Protein AF-L8JCD0-F1 (afdb_monomer)

Nearest PDB structures (foldseek):
  5yej-assembly2_B  TM=5.732E-01  e=8.785E-02  Mycolicibacterium smegmatis MC2 155
  3egq-assembly1_B  TM=5.240E-01  e=5.281E-02  Archaeoglobus fulgidus
  3vib-assembly2_D  TM=4.730E-01  e=3.611E-01  Neisseria gonorrhoeae
  4v2g-assembly1_B  TM=4.588E-01  e=3.611E-01  Escherichia coli
  6sy4-assembly1_B  TM=4.254E-01  e=5.676E-01  Escherichia coli

Structure (mmCIF, N/CA/C/O backbone):
data_AF-L8JCD0-F1
#
_entry.id   AF-L8JCD0-F1
#
loop_
_atom_site.group_PDB
_atom_site.id
_atom_site.type_symbol
_atom_site.label_atom_id
_atom_site.label_alt_id
_atom_site.label_comp_id
_atom_site.label_asym_id
_atom_site.label_entity_id
_atom_site.label_seq_id
_atom_site.pdbx_PDB_ins_code
_atom_site.Cartn_x
_atom_site.Cartn_y
_atom_site.Cartn_z
_atom_site.occupancy
_atom_site.B_iso_or_equiv
_atom_site.auth_seq_id
_atom_site.auth_comp_id
_atom_site.auth_asym_id
_atom_site.auth_atom_id
_atom_site.pdbx_PDB_model_num
ATOM 1 N N . MET A 1 1 ? 9.955 -11.270 -8.096 1.00 39.12 1 MET A N 1
ATOM 2 C CA . MET A 1 1 ? 10.938 -10.509 -8.900 1.00 39.12 1 MET A CA 1
ATOM 3 C C . MET A 1 1 ? 12.102 -10.250 -7.963 1.00 39.12 1 MET A C 1
ATOM 5 O O . MET A 1 1 ? 11.859 -9.615 -6.956 1.00 39.12 1 MET A O 1
ATOM 9 N N . ASN A 1 2 ? 13.304 -10.770 -8.230 1.00 43.81 2 ASN A N 1
ATOM 10 C CA . ASN A 1 2 ? 14.395 -10.783 -7.234 1.00 43.81 2 ASN A CA 1
ATOM 11 C C . ASN A 1 2 ? 15.435 -9.660 -7.416 1.00 43.81 2 ASN A C 1
ATOM 13 O O . ASN A 1 2 ? 16.445 -9.641 -6.728 1.00 43.81 2 ASN A O 1
ATOM 17 N N . GLU A 1 3 ? 15.198 -8.720 -8.331 1.00 48.78 3 GLU A N 1
ATOM 18 C CA . GLU A 1 3 ? 16.028 -7.523 -8.494 1.00 48.78 3 GLU A CA 1
ATOM 19 C C . GLU A 1 3 ? 15.162 -6.309 -8.150 1.00 48.78 3 GLU A C 1
ATOM 21 O O . GLU A 1 3 ? 14.097 -6.122 -8.745 1.00 48.78 3 GLU A O 1
ATOM 26 N N . GLY A 1 4 ? 15.588 -5.520 -7.160 1.00 49.59 4 GLY A N 1
ATOM 27 C CA . GLY A 1 4 ? 14.885 -4.310 -6.739 1.00 49.59 4 GLY A CA 1
ATOM 28 C C . GLY A 1 4 ? 14.746 -3.293 -7.877 1.00 49.59 4 GLY A C 1
ATOM 29 O O . GLY A 1 4 ? 15.577 -3.223 -8.783 1.00 49.59 4 GLY A O 1
ATOM 30 N N . PHE A 1 5 ? 13.698 -2.472 -7.822 1.00 56.97 5 PHE A N 1
ATOM 31 C CA . PHE A 1 5 ? 13.343 -1.497 -8.867 1.00 56.97 5 PHE A CA 1
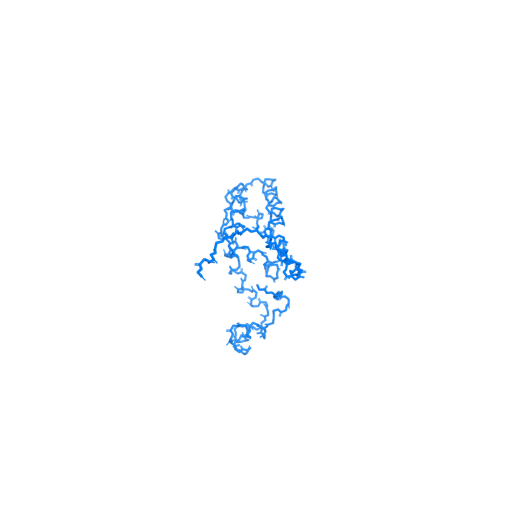ATOM 32 C C . PHE A 1 5 ? 14.422 -0.423 -9.127 1.00 56.97 5 PHE A C 1
ATOM 34 O O . PHE A 1 5 ? 14.414 0.261 -10.156 1.00 56.97 5 PHE A O 1
ATOM 41 N N . GLU A 1 6 ? 15.374 -0.262 -8.207 1.00 55.66 6 GLU A N 1
ATOM 42 C CA . GLU A 1 6 ? 16.537 0.612 -8.383 1.00 55.66 6 GLU A CA 1
ATOM 43 C C . GLU A 1 6 ? 17.473 0.112 -9.492 1.00 55.66 6 GLU A C 1
ATOM 45 O O . GLU A 1 6 ? 17.992 0.917 -10.263 1.00 55.66 6 GLU A O 1
ATOM 50 N N . ASN A 1 7 ? 17.564 -1.208 -9.677 1.00 57.03 7 ASN A N 1
ATOM 51 C CA . ASN A 1 7 ? 18.346 -1.852 -10.738 1.00 57.03 7 ASN A CA 1
ATOM 52 C C . ASN A 1 7 ? 17.558 -2.011 -12.051 1.00 57.03 7 ASN A C 1
ATOM 54 O O . ASN A 1 7 ? 18.066 -2.545 -13.045 1.00 57.03 7 ASN A O 1
ATOM 58 N N . LEU A 1 8 ? 16.306 -1.542 -12.076 1.00 64.31 8 LEU A N 1
ATOM 59 C CA . LEU A 1 8 ? 15.446 -1.601 -13.248 1.00 64.31 8 LEU A CA 1
ATOM 60 C C . LEU A 1 8 ? 15.896 -0.545 -14.270 1.00 64.31 8 LEU A C 1
ATOM 62 O O . LEU A 1 8 ? 15.513 0.626 -14.206 1.00 64.31 8 LEU A O 1
ATOM 66 N N . THR A 1 9 ? 16.726 -0.967 -15.224 1.00 68.25 9 THR A N 1
ATOM 67 C CA . THR A 1 9 ? 17.070 -0.177 -16.414 1.00 68.25 9 THR A CA 1
ATOM 68 C C . THR A 1 9 ? 16.246 -0.642 -17.611 1.00 68.25 9 THR A C 1
ATOM 70 O O . THR A 1 9 ? 15.830 -1.800 -17.675 1.00 68.25 9 THR A O 1
ATOM 73 N N . PHE A 1 10 ? 16.072 0.213 -18.624 1.00 67.81 10 PHE A N 1
ATOM 74 C CA . PHE A 1 10 ? 15.458 -0.207 -19.890 1.00 67.81 10 PHE A CA 1
ATOM 75 C C . PHE A 1 10 ? 16.198 -1.380 -20.546 1.00 67.81 10 PHE A C 1
ATOM 77 O O . PHE A 1 10 ? 15.570 -2.199 -21.204 1.00 67.81 10 PHE A O 1
ATOM 84 N N . GLY A 1 11 ? 17.511 -1.517 -20.327 1.00 65.00 11 GLY A N 1
ATOM 85 C CA . GLY A 1 11 ? 18.269 -2.689 -20.773 1.00 65.00 11 GLY A CA 1
ATOM 86 C C . GLY A 1 11 ? 17.854 -3.972 -20.046 1.00 65.00 11 GLY A C 1
ATOM 87 O O . GLY A 1 11 ? 17.651 -5.002 -20.687 1.00 65.00 11 GLY A O 1
ATOM 88 N N . THR A 1 12 ? 17.670 -3.900 -18.726 1.00 67.06 12 THR A N 1
ATOM 89 C CA . THR A 1 12 ? 17.213 -5.030 -17.904 1.00 67.06 12 THR A CA 1
ATOM 90 C C . THR A 1 12 ? 15.782 -5.438 -18.267 1.00 67.06 12 THR A C 1
ATOM 92 O O . THR A 1 12 ? 15.504 -6.627 -18.410 1.00 67.06 12 THR A O 1
ATOM 95 N N . ILE A 1 13 ? 14.885 -4.467 -18.493 1.00 70.88 13 ILE A N 1
ATOM 96 C CA . ILE A 1 13 ? 13.499 -4.725 -18.921 1.00 70.88 13 ILE A CA 1
ATOM 97 C C . ILE A 1 13 ? 13.484 -5.369 -20.310 1.00 70.88 13 ILE A C 1
ATOM 99 O O . ILE A 1 13 ? 12.878 -6.423 -20.473 1.00 70.88 13 ILE A O 1
ATOM 103 N N . ALA A 1 14 ? 14.204 -4.792 -21.278 1.00 71.06 14 ALA A N 1
ATOM 104 C CA . ALA A 1 14 ? 14.327 -5.296 -22.648 1.00 71.06 14 ALA A CA 1
ATOM 105 C C . ALA A 1 14 ? 14.763 -6.765 -22.675 1.00 71.06 14 ALA A C 1
ATOM 107 O O . ALA A 1 14 ? 14.088 -7.615 -23.255 1.00 71.06 14 ALA A O 1
ATOM 108 N N . LYS A 1 15 ? 15.840 -7.078 -21.943 1.00 71.62 15 LYS A N 1
ATOM 109 C CA . LYS A 1 15 ? 16.361 -8.441 -21.802 1.00 71.62 15 LYS A CA 1
ATOM 110 C C . LYS A 1 15 ? 15.331 -9.403 -21.203 1.00 71.62 15 LYS A C 1
ATOM 112 O O . LYS A 1 15 ? 15.309 -10.571 -21.576 1.00 71.62 15 LYS A O 1
ATOM 117 N N . LYS A 1 16 ? 14.491 -8.928 -20.282 1.00 72.50 16 LYS A N 1
ATOM 118 C CA . LYS A 1 16 ? 13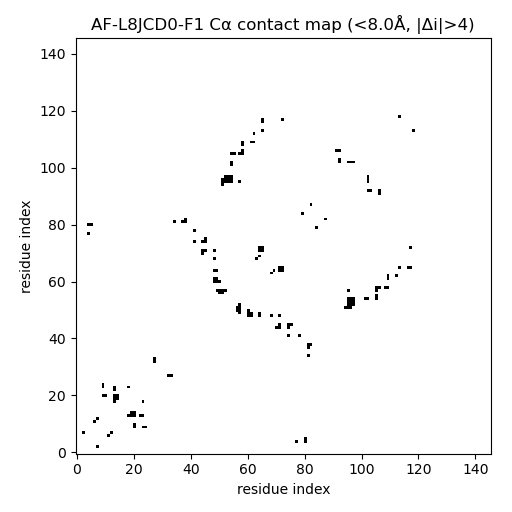.521 -9.755 -19.556 1.00 72.50 16 LYS A CA 1
ATOM 119 C C . LYS A 1 16 ? 12.232 -10.017 -20.331 1.00 72.50 16 LYS A C 1
ATOM 121 O O . LYS A 1 16 ? 11.672 -11.096 -20.191 1.00 72.50 16 LYS A O 1
ATOM 126 N N . VAL A 1 17 ? 11.775 -9.062 -21.140 1.00 74.81 17 VAL A N 1
ATOM 127 C CA . VAL A 1 17 ? 10.549 -9.195 -21.952 1.00 74.81 17 VAL A CA 1
ATOM 128 C C . VAL A 1 17 ? 10.831 -9.593 -23.407 1.00 74.81 17 VAL A C 1
ATOM 130 O O . VAL A 1 17 ? 9.909 -9.691 -24.208 1.00 74.81 17 VAL A O 1
ATOM 133 N N . GLY A 1 18 ? 12.099 -9.836 -23.755 1.00 70.38 18 GLY A N 1
ATOM 134 C CA . GLY A 1 18 ? 12.502 -10.329 -25.075 1.00 70.38 18 GLY A CA 1
ATOM 135 C C . GLY A 1 18 ? 12.422 -9.288 -26.193 1.00 70.38 18 GLY A C 1
ATOM 136 O O . GLY A 1 18 ? 12.376 -9.656 -27.363 1.00 70.38 18 GLY A O 1
ATOM 137 N N . ILE A 1 19 ? 12.415 -7.996 -25.855 1.00 76.00 19 ILE A N 1
ATOM 138 C CA . ILE A 1 19 ? 12.399 -6.897 -26.831 1.00 76.00 19 ILE A CA 1
ATOM 139 C C . ILE A 1 19 ? 13.734 -6.162 -26.840 1.00 76.00 19 ILE A C 1
ATOM 141 O O . ILE A 1 19 ? 14.519 -6.232 -25.898 1.00 76.00 19 ILE A O 1
ATOM 145 N N . THR A 1 20 ? 14.015 -5.432 -27.914 1.00 75.94 20 THR A N 1
ATOM 146 C CA . THR A 1 20 ? 15.237 -4.633 -28.004 1.00 75.94 20 THR A CA 1
ATOM 147 C C . THR A 1 20 ? 15.139 -3.381 -27.130 1.00 75.94 20 THR A C 1
ATOM 149 O O . THR A 1 20 ? 14.069 -2.805 -26.927 1.00 75.94 20 THR A O 1
ATOM 152 N N . ARG A 1 21 ? 16.288 -2.892 -26.650 1.00 68.25 21 ARG A N 1
ATOM 153 C CA . ARG A 1 21 ? 16.368 -1.614 -25.922 1.00 68.25 21 ARG A CA 1
ATOM 154 C C . ARG A 1 21 ? 15.846 -0.440 -26.760 1.00 68.25 21 ARG A C 1
ATOM 156 O O . ARG A 1 21 ? 15.238 0.470 -26.208 1.00 68.25 21 ARG A O 1
ATOM 163 N N . SER A 1 22 ? 16.063 -0.466 -28.078 1.00 71.19 22 SER A N 1
ATOM 164 C CA . SER A 1 22 ? 15.502 0.526 -29.003 1.00 71.19 22 SER A CA 1
ATOM 165 C C . SER A 1 22 ? 13.975 0.453 -29.075 1.00 71.19 22 SER A C 1
ATOM 167 O O . SER A 1 22 ? 13.342 1.500 -29.129 1.00 71.19 22 SER A O 1
ATOM 169 N N . GLY A 1 23 ? 13.388 -0.747 -28.994 1.00 66.81 23 GLY A N 1
ATOM 170 C CA . GLY A 1 23 ? 11.940 -0.941 -28.895 1.00 66.81 23 GLY A CA 1
ATOM 171 C C . GLY A 1 23 ? 11.343 -0.305 -27.637 1.00 66.81 23 GLY A C 1
ATOM 172 O O . GLY A 1 23 ? 10.343 0.390 -27.731 1.00 66.81 23 GLY A O 1
ATOM 173 N N . ILE A 1 24 ? 11.991 -0.436 -26.474 1.00 67.56 24 ILE A N 1
ATOM 174 C CA . ILE A 1 24 ? 11.538 0.246 -25.244 1.00 67.56 24 ILE A CA 1
ATOM 175 C C . ILE A 1 24 ? 11.710 1.760 -25.343 1.00 67.56 24 ILE A C 1
ATOM 177 O O . ILE A 1 24 ? 10.782 2.499 -25.029 1.00 67.56 24 ILE A O 1
ATOM 181 N N . ASN A 1 25 ? 12.869 2.228 -25.817 1.00 69.44 25 ASN A N 1
ATOM 182 C CA . ASN A 1 25 ? 13.148 3.660 -25.962 1.00 69.44 25 ASN A CA 1
ATOM 183 C C . ASN A 1 25 ? 12.209 4.365 -26.958 1.00 69.44 25 ASN A C 1
ATOM 185 O O . ASN A 1 25 ? 12.066 5.585 -26.893 1.00 69.44 25 ASN A O 1
ATOM 189 N N . ALA A 1 26 ? 11.585 3.627 -27.883 1.00 71.06 26 ALA A N 1
ATOM 190 C CA . ALA A 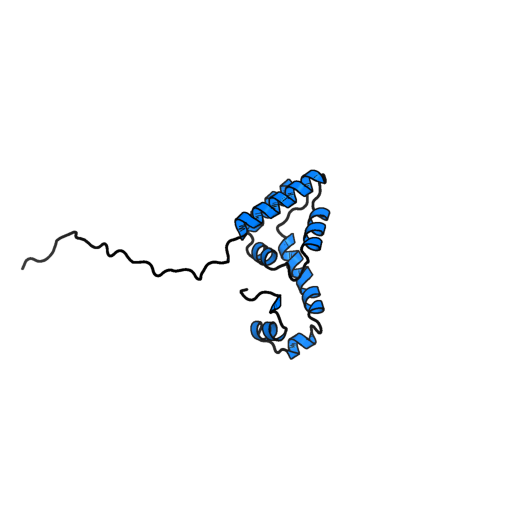1 26 ? 10.563 4.166 -28.776 1.00 71.06 26 ALA A CA 1
ATOM 191 C C . ALA A 1 26 ? 9.262 4.524 -28.032 1.00 71.06 26 ALA A C 1
ATOM 193 O O . ALA A 1 26 ? 8.559 5.438 -28.457 1.00 71.06 26 ALA A O 1
ATOM 194 N N . HIS A 1 27 ? 8.972 3.845 -26.917 1.00 65.50 27 HIS A N 1
ATOM 195 C CA . HIS A 1 27 ? 7.767 4.048 -26.108 1.00 65.50 27 HIS A CA 1
ATOM 196 C C . HIS A 1 27 ? 8.022 4.868 -24.835 1.00 65.50 27 HIS A C 1
ATOM 198 O O . HIS A 1 27 ? 7.163 5.649 -24.440 1.00 65.50 27 HIS A O 1
ATOM 204 N N . PHE A 1 28 ? 9.207 4.752 -24.225 1.00 73.88 28 PHE A N 1
ATOM 205 C CA . PHE A 1 28 ? 9.559 5.427 -22.972 1.00 73.88 28 PHE A CA 1
ATOM 206 C C . PHE A 1 28 ? 10.917 6.110 -23.093 1.00 73.88 28 PHE A C 1
ATOM 208 O O . PHE A 1 28 ? 11.953 5.448 -23.180 1.00 73.88 28 PHE A O 1
ATOM 215 N N . LYS A 1 29 ? 10.929 7.447 -23.093 1.00 72.12 29 LYS A N 1
ATOM 216 C CA . LYS A 1 29 ? 12.171 8.226 -23.208 1.00 72.12 29 LYS A CA 1
ATOM 217 C C . LYS A 1 29 ? 12.846 8.389 -21.851 1.00 72.12 29 LYS A C 1
ATOM 219 O O . LYS A 1 29 ? 14.073 8.414 -21.775 1.00 72.12 29 LYS A O 1
ATOM 224 N N . LEU A 1 30 ? 12.050 8.470 -20.786 1.00 77.50 30 LEU A N 1
ATOM 225 C CA . LEU A 1 30 ? 12.497 8.651 -19.412 1.00 77.50 30 LEU A CA 1
ATOM 226 C C . LEU A 1 30 ? 11.924 7.560 -18.502 1.00 77.50 30 LEU A C 1
ATOM 228 O O . LEU A 1 30 ? 10.822 7.060 -18.714 1.00 77.50 30 LEU A O 1
ATOM 232 N N . LYS A 1 31 ? 12.646 7.229 -17.422 1.00 74.69 31 LYS A N 1
ATOM 233 C CA . LYS A 1 31 ? 12.146 6.320 -16.368 1.00 74.69 31 LYS A CA 1
ATOM 234 C C . LYS A 1 31 ? 10.819 6.820 -15.773 1.00 74.69 31 LYS A C 1
ATOM 236 O O . LYS A 1 31 ? 9.985 6.009 -15.390 1.00 74.69 31 LYS A O 1
ATOM 241 N N . ALA A 1 32 ? 10.622 8.139 -15.742 1.00 78.81 32 ALA A N 1
ATOM 242 C CA . ALA A 1 32 ? 9.383 8.770 -15.303 1.00 78.81 32 ALA A CA 1
ATOM 243 C C . ALA A 1 32 ? 8.178 8.393 -16.184 1.00 78.81 32 ALA A C 1
ATOM 245 O O . ALA A 1 32 ? 7.111 8.134 -15.639 1.00 78.81 32 ALA A O 1
ATOM 246 N N . ASP A 1 33 ? 8.360 8.283 -17.504 1.00 81.00 33 ASP A N 1
ATOM 247 C CA . ASP A 1 33 ? 7.290 7.904 -18.438 1.00 81.00 33 ASP A CA 1
ATOM 248 C C . ASP A 1 33 ? 6.832 6.462 -18.173 1.00 81.00 33 ASP A C 1
ATOM 250 O O . ASP A 1 33 ? 5.643 6.169 -18.115 1.00 81.00 33 ASP A O 1
ATOM 254 N N . LEU A 1 34 ? 7.788 5.563 -17.915 1.00 81.31 34 LEU A N 1
ATOM 255 C CA . LEU A 1 34 ? 7.487 4.183 -17.534 1.00 81.31 34 LEU A CA 1
ATOM 256 C C . LEU A 1 34 ? 6.752 4.114 -16.187 1.00 81.31 34 LEU A C 1
ATOM 258 O O . LEU A 1 34 ? 5.797 3.358 -16.043 1.00 81.31 34 LEU A O 1
ATOM 262 N N . ILE A 1 35 ? 7.188 4.891 -15.190 1.00 84.00 35 ILE A N 1
ATOM 263 C CA . ILE A 1 35 ? 6.518 4.950 -13.881 1.00 84.00 35 ILE A CA 1
ATOM 264 C C . ILE A 1 35 ? 5.088 5.483 -14.031 1.00 84.00 35 ILE A C 1
ATOM 266 O O . ILE A 1 35 ? 4.188 4.962 -13.375 1.00 84.00 35 ILE A O 1
ATOM 270 N N . ALA A 1 36 ? 4.868 6.478 -14.894 1.00 84.69 36 ALA A N 1
ATOM 271 C CA . ALA A 1 36 ? 3.549 7.048 -15.146 1.00 84.69 36 ALA A CA 1
ATOM 272 C C . ALA A 1 36 ? 2.562 6.011 -15.704 1.00 84.69 36 ALA A C 1
ATOM 274 O O . ALA A 1 36 ? 1.416 5.995 -15.266 1.00 84.69 36 ALA A O 1
ATOM 275 N N . GLU A 1 37 ? 3.018 5.106 -16.574 1.00 85.06 37 GLU A N 1
ATOM 276 C CA . GLU A 1 37 ? 2.197 3.997 -17.083 1.00 85.06 37 GLU A CA 1
ATOM 277 C C . GLU A 1 37 ? 2.014 2.865 -16.066 1.00 85.06 37 GLU A C 1
ATOM 279 O O . GLU A 1 37 ? 0.936 2.287 -15.952 1.00 85.06 37 GLU A O 1
ATOM 284 N N . LEU A 1 38 ? 3.051 2.528 -15.293 1.00 85.56 38 LEU A N 1
ATOM 285 C CA . LEU A 1 38 ? 2.966 1.457 -14.293 1.00 85.56 38 LEU A CA 1
ATOM 286 C C . LEU A 1 38 ? 2.068 1.835 -13.113 1.00 85.56 38 LEU A C 1
ATOM 288 O O . LEU A 1 38 ? 1.383 0.977 -12.555 1.00 85.56 38 LEU A O 1
ATOM 292 N N . LYS A 1 39 ? 2.061 3.112 -12.724 1.00 88.50 39 LYS A N 1
ATOM 293 C CA . LYS A 1 39 ? 1.296 3.612 -11.580 1.00 88.50 39 LYS A CA 1
ATOM 294 C C . LYS A 1 39 ? -0.191 3.220 -11.612 1.00 88.50 39 LYS A C 1
ATOM 296 O O . LYS A 1 39 ? -0.625 2.631 -10.622 1.00 88.50 39 LYS A O 1
ATOM 301 N N . PRO A 1 40 ? -0.979 3.490 -12.672 1.00 89.75 40 PRO A N 1
ATOM 302 C CA . PRO A 1 40 ? -2.387 3.095 -12.710 1.00 89.75 40 PRO A CA 1
ATOM 303 C C . PRO A 1 40 ? -2.582 1.577 -12.623 1.00 89.75 40 PRO A C 1
ATOM 305 O O . PRO A 1 40 ? -3.490 1.141 -11.923 1.00 89.75 40 PRO A O 1
ATOM 308 N N . MET A 1 41 ? -1.702 0.771 -13.230 1.00 89.69 41 MET A N 1
ATOM 309 C CA . MET A 1 41 ? -1.797 -0.696 -13.159 1.00 89.69 41 MET A CA 1
ATOM 310 C C . MET A 1 41 ? -1.621 -1.208 -11.725 1.00 89.69 41 MET A C 1
ATOM 312 O O . MET A 1 41 ? -2.396 -2.030 -11.242 1.00 89.69 41 MET A O 1
ATOM 316 N N . PHE A 1 42 ? -0.612 -0.700 -11.013 1.00 89.94 42 PHE A N 1
ATOM 317 C CA . PHE A 1 42 ? -0.393 -1.068 -9.617 1.00 89.94 42 PHE A CA 1
ATOM 318 C C . PHE A 1 42 ? -1.522 -0.576 -8.710 1.00 89.94 42 PHE A C 1
ATOM 320 O O . PHE A 1 42 ? -1.941 -1.309 -7.816 1.00 89.94 42 PHE A O 1
ATOM 327 N N . LEU A 1 43 ? -2.019 0.644 -8.932 1.00 91.19 43 LEU A N 1
ATOM 328 C CA 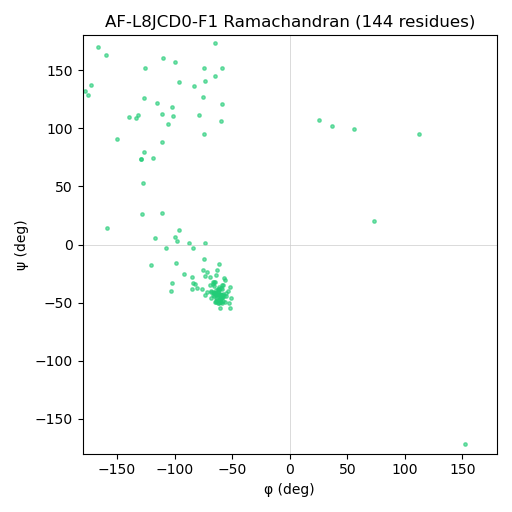. LEU A 1 43 ? -3.152 1.173 -8.175 1.00 91.19 43 LEU A CA 1
ATOM 329 C C . LEU A 1 43 ? -4.390 0.304 -8.360 1.00 91.19 43 LEU A C 1
ATOM 331 O O . LEU A 1 43 ? -5.058 0.004 -7.377 1.00 91.19 43 LEU A O 1
ATOM 335 N N . GLU A 1 44 ? -4.674 -0.146 -9.579 1.00 92.94 44 GLU A N 1
ATOM 336 C CA . GLU A 1 44 ? -5.793 -1.046 -9.842 1.00 92.94 44 GLU A CA 1
ATOM 337 C C . GLU A 1 44 ? -5.644 -2.364 -9.071 1.00 92.94 44 GLU A C 1
ATOM 339 O O . GLU A 1 44 ? -6.561 -2.758 -8.356 1.00 92.94 44 GLU A O 1
ATOM 344 N N . ILE A 1 45 ? -4.476 -3.011 -9.141 1.00 93.62 45 ILE A N 1
ATOM 345 C CA . ILE A 1 45 ? -4.215 -4.277 -8.433 1.00 93.62 45 ILE A CA 1
ATOM 346 C C . ILE A 1 45 ? -4.358 -4.106 -6.914 1.00 93.62 45 ILE A C 1
ATOM 348 O O . ILE A 1 45 ? -4.946 -4.956 -6.249 1.00 93.62 45 ILE A O 1
ATOM 352 N N . ILE A 1 46 ? -3.826 -3.011 -6.362 1.00 94.25 46 ILE A N 1
ATOM 353 C CA . ILE A 1 46 ? -3.851 -2.750 -4.918 1.00 94.25 46 ILE A CA 1
ATOM 354 C C . ILE A 1 46 ? -5.261 -2.392 -4.444 1.00 94.25 46 ILE A C 1
ATOM 356 O O . ILE A 1 46 ? -5.672 -2.826 -3.376 1.00 94.25 46 ILE A O 1
ATOM 360 N N . THR A 1 47 ? -6.007 -1.590 -5.202 1.00 94.69 47 THR A N 1
ATOM 361 C CA . THR A 1 47 ? -7.310 -1.073 -4.748 1.00 94.69 47 THR A CA 1
ATOM 362 C C . THR A 1 47 ? -8.462 -2.034 -5.007 1.00 94.69 47 THR A C 1
ATOM 364 O O . THR A 1 47 ? -9.419 -2.025 -4.240 1.00 94.69 47 THR A O 1
ATOM 367 N N . ARG A 1 48 ? -8.372 -2.895 -6.030 1.00 96.19 48 ARG A N 1
ATOM 368 C CA . ARG A 1 48 ? -9.434 -3.836 -6.421 1.00 96.19 48 ARG A CA 1
ATOM 369 C C . ARG A 1 48 ? -9.984 -4.699 -5.272 1.00 96.19 48 ARG A C 1
ATOM 371 O O . ARG A 1 48 ? -11.205 -4.803 -5.195 1.00 96.19 48 ARG A O 1
ATOM 378 N N . PRO A 1 49 ? -9.169 -5.320 -4.395 1.00 97.00 49 PRO A N 1
ATOM 379 C CA . PRO A 1 49 ? -9.705 -6.158 -3.323 1.00 97.00 49 PRO A CA 1
ATOM 380 C C . PRO A 1 49 ? -10.127 -5.369 -2.074 1.00 97.00 49 PRO A C 1
ATOM 382 O O . PRO A 1 49 ? -10.614 -5.977 -1.125 1.00 97.00 49 PRO A O 1
ATOM 385 N N . LEU A 1 50 ? -9.925 -4.046 -2.037 1.00 97.69 50 LEU A N 1
ATOM 386 C CA . LEU A 1 50 ? -10.131 -3.228 -0.843 1.00 97.69 50 LEU A CA 1
ATOM 387 C C . LEU A 1 50 ? -11.508 -2.559 -0.833 1.00 97.69 50 LEU A C 1
ATOM 389 O O . LEU A 1 50 ? -11.983 -2.032 -1.839 1.00 97.69 50 LEU A O 1
ATOM 393 N N . ILE A 1 51 ? -12.135 -2.531 0.342 1.00 98.06 51 ILE A N 1
ATOM 394 C CA . ILE A 1 51 ? -13.451 -1.928 0.557 1.00 98.06 51 ILE A CA 1
ATOM 395 C C . ILE A 1 51 ? -13.300 -0.677 1.422 1.00 98.06 51 ILE A C 1
ATOM 397 O O . ILE A 1 51 ? -13.008 -0.756 2.607 1.00 98.06 51 ILE A O 1
ATOM 401 N N . PHE A 1 52 ? -13.559 0.495 0.848 1.00 97.56 52 PHE A N 1
ATOM 402 C CA . PHE A 1 52 ? -13.308 1.790 1.499 1.00 97.56 52 PHE A CA 1
ATOM 403 C C . PHE A 1 52 ? -14.539 2.403 2.200 1.00 97.56 52 PHE A C 1
ATOM 405 O O . PHE A 1 52 ? -14.551 3.580 2.555 1.00 97.56 52 PHE A O 1
ATOM 412 N N . THR A 1 53 ? -15.616 1.635 2.377 1.00 97.81 53 THR A N 1
ATOM 413 C CA . THR A 1 53 ? -16.903 2.150 2.884 1.00 97.81 53 THR A CA 1
ATOM 414 C C . THR A 1 53 ? -16.921 2.424 4.386 1.00 97.81 53 THR A C 1
ATOM 416 O O . THR A 1 53 ? -17.775 3.183 4.837 1.00 97.81 53 THR A O 1
ATOM 419 N N . SER A 1 54 ? -16.030 1.790 5.147 1.00 98.00 54 SER A N 1
ATOM 420 C CA . SER A 1 54 ? -15.830 2.003 6.583 1.00 98.00 54 SER A CA 1
ATOM 421 C C . SER A 1 54 ? -14.443 1.496 7.006 1.00 98.00 54 SER A C 1
ATOM 423 O O . SER A 1 54 ? -13.855 0.694 6.269 1.00 98.00 54 SER A O 1
ATOM 425 N N . PRO A 1 55 ? -13.922 1.889 8.185 1.00 98.19 55 PRO A N 1
ATOM 426 C CA . PRO A 1 55 ? -12.661 1.356 8.699 1.00 98.19 55 PRO A CA 1
ATOM 427 C C . PRO A 1 55 ? -12.699 -0.173 8.867 1.00 98.19 55 PRO A C 1
ATOM 429 O O . PRO A 1 55 ? -11.796 -0.872 8.415 1.00 98.19 55 PRO A O 1
ATOM 432 N N . ASP A 1 56 ? -13.789 -0.720 9.413 1.00 98.06 56 ASP A N 1
ATOM 433 C CA . ASP A 1 56 ? -13.940 -2.170 9.606 1.00 98.06 56 ASP A CA 1
ATOM 434 C C . ASP A 1 56 ? -13.968 -2.944 8.281 1.00 98.06 56 ASP A C 1
ATOM 436 O O . ASP A 1 56 ? -13.343 -4.002 8.154 1.00 98.06 56 ASP A O 1
ATOM 440 N N . ALA A 1 57 ? -14.673 -2.413 7.275 1.00 98.19 57 ALA A N 1
ATOM 441 C CA . ALA A 1 57 ? -14.728 -3.019 5.949 1.00 98.19 57 ALA A CA 1
ATOM 442 C C . ALA A 1 57 ? -13.349 -2.991 5.277 1.00 98.19 57 ALA A C 1
ATOM 444 O O . ALA A 1 57 ? -12.925 -4.001 4.710 1.00 98.19 57 ALA A O 1
ATOM 445 N N . PHE A 1 58 ? -12.624 -1.875 5.412 1.00 98.50 58 PHE A N 1
ATOM 446 C CA . PHE A 1 58 ? -11.264 -1.750 4.902 1.00 98.50 58 PHE A CA 1
ATOM 447 C C . PHE A 1 58 ? -10.350 -2.783 5.548 1.00 98.50 58 PHE A C 1
ATOM 449 O O . PHE A 1 58 ? -9.763 -3.590 4.831 1.00 98.50 58 PHE A O 1
ATOM 456 N N . PHE A 1 59 ? -10.283 -2.827 6.881 1.00 98.44 59 PHE A N 1
ATOM 457 C CA . PHE A 1 59 ? -9.411 -3.761 7.591 1.00 98.44 59 PHE A CA 1
ATOM 458 C C . PHE A 1 59 ? -9.730 -5.222 7.247 1.00 98.44 59 PHE A C 1
ATOM 460 O O . PHE A 1 59 ? -8.827 -6.008 6.964 1.00 98.44 59 PHE A O 1
ATOM 467 N N . THR A 1 60 ? -11.016 -5.578 7.189 1.00 98.44 60 THR A N 1
ATOM 468 C CA . THR A 1 60 ? -11.450 -6.932 6.817 1.00 98.44 60 THR A CA 1
ATOM 469 C C . THR A 1 60 ? -10.997 -7.293 5.402 1.00 98.44 60 THR A C 1
ATOM 471 O O . THR A 1 60 ? -10.411 -8.355 5.185 1.00 98.44 60 THR A O 1
ATOM 474 N N . SER A 1 61 ? -11.219 -6.396 4.438 1.00 98.44 61 SER A N 1
ATOM 475 C CA . SER A 1 61 ? -10.807 -6.599 3.046 1.00 98.44 61 SER A CA 1
ATOM 476 C C . SER A 1 61 ? -9.280 -6.626 2.871 1.00 98.44 61 SER A C 1
ATOM 478 O O . SER A 1 61 ? -8.765 -7.418 2.087 1.00 98.44 61 SER A O 1
ATOM 480 N N . TRP A 1 62 ? -8.542 -5.844 3.665 1.00 98.12 62 TRP A N 1
ATOM 481 C CA . TRP A 1 62 ? -7.079 -5.822 3.703 1.00 98.12 62 TRP A CA 1
ATOM 482 C C . TRP A 1 62 ? -6.499 -7.156 4.175 1.00 98.12 62 TRP A C 1
ATOM 484 O O . TRP A 1 62 ? -5.631 -7.732 3.517 1.00 98.12 62 TRP A O 1
ATOM 494 N N . VAL A 1 63 ? -7.011 -7.680 5.293 1.00 98.25 63 VAL A N 1
ATOM 495 C CA . VAL A 1 63 ? -6.620 -8.995 5.815 1.00 98.25 63 VAL A CA 1
ATOM 496 C C . VAL A 1 63 ? -6.949 -10.087 4.801 1.00 98.25 63 VAL A C 1
ATOM 498 O O . VAL A 1 63 ? -6.100 -10.930 4.514 1.00 98.25 63 VAL A O 1
ATOM 501 N N . TYR A 1 64 ? -8.148 -10.053 4.213 1.00 97.94 64 TYR A N 1
ATOM 502 C CA . TYR A 1 64 ? -8.529 -11.004 3.173 1.00 97.94 64 TYR A CA 1
ATOM 503 C C . TYR A 1 64 ? -7.540 -10.979 1.999 1.00 97.94 64 TYR A C 1
ATOM 505 O O . TYR A 1 64 ? -7.029 -12.033 1.617 1.00 97.94 64 TYR A O 1
ATOM 513 N N . ALA A 1 65 ? -7.219 -9.791 1.480 1.00 97.88 65 ALA A N 1
ATOM 514 C CA . ALA A 1 65 ? -6.308 -9.619 0.355 1.00 97.88 65 ALA A CA 1
ATOM 515 C C . ALA A 1 65 ? -4.893 -10.141 0.655 1.00 97.88 65 ALA A C 1
ATOM 517 O O . ALA A 1 65 ? -4.283 -10.786 -0.193 1.00 97.88 65 ALA A O 1
ATOM 518 N N . ILE A 1 66 ? -4.383 -9.942 1.874 1.00 96.81 66 ILE A N 1
ATOM 519 C CA . ILE A 1 66 ? -3.073 -10.476 2.282 1.00 96.81 66 ILE A CA 1
ATOM 520 C C . ILE A 1 66 ? -3.007 -12.004 2.166 1.00 96.81 66 ILE A C 1
ATOM 522 O O . ILE A 1 66 ? -1.978 -12.537 1.757 1.00 96.81 66 ILE A O 1
ATOM 526 N N . HIS A 1 67 ? -4.088 -12.708 2.499 1.00 95.81 67 HIS A N 1
ATOM 527 C CA . HIS A 1 67 ? -4.096 -14.175 2.519 1.00 95.81 67 HIS A CA 1
ATOM 528 C C . HIS A 1 67 ? -4.544 -14.816 1.208 1.00 95.81 67 HIS A C 1
ATOM 530 O O . HIS A 1 67 ? -4.166 -15.951 0.928 1.00 95.81 67 HIS A O 1
ATOM 536 N N . HIS A 1 68 ? -5.337 -14.108 0.403 1.00 95.94 68 HIS A N 1
ATOM 537 C CA . HIS A 1 68 ? -6.023 -14.706 -0.747 1.00 95.94 68 HIS A CA 1
ATOM 538 C C . HIS A 1 68 ? -5.657 -14.058 -2.088 1.00 95.94 68 HIS A C 1
ATOM 540 O O . HIS A 1 68 ? -5.843 -14.681 -3.130 1.00 95.94 68 HIS A O 1
ATOM 546 N N . GLU A 1 69 ? -5.076 -12.855 -2.093 1.00 95.38 69 GLU A N 1
ATOM 547 C CA . GLU A 1 69 ? -4.781 -12.101 -3.315 1.00 95.38 69 GLU A CA 1
ATOM 548 C C . GLU A 1 69 ? -3.265 -12.018 -3.553 1.00 95.38 69 GLU A C 1
ATOM 550 O O . GLU A 1 69 ? -2.571 -11.078 -3.162 1.00 95.38 69 GLU A O 1
ATOM 555 N N . THR A 1 70 ? -2.715 -13.021 -4.244 1.00 92.44 70 THR A N 1
ATOM 556 C CA . THR A 1 70 ? -1.262 -13.101 -4.502 1.00 92.44 70 THR A CA 1
ATOM 557 C C . THR A 1 70 ? -0.733 -11.890 -5.284 1.00 92.44 70 THR A C 1
ATOM 559 O O . THR A 1 70 ? 0.390 -11.434 -5.049 1.00 92.44 70 THR A O 1
ATOM 562 N N . GLU A 1 71 ? -1.511 -11.368 -6.236 1.00 91.56 71 GLU A N 1
ATOM 563 C CA . GLU A 1 71 ? -1.125 -10.185 -7.016 1.00 91.56 71 GLU A CA 1
ATOM 564 C C . GLU A 1 71 ? -1.098 -8.924 -6.156 1.00 91.56 71 GLU A C 1
ATOM 566 O O . GLU A 1 71 ? -0.149 -8.145 -6.254 1.00 91.56 71 GLU A O 1
ATOM 571 N N . PHE A 1 72 ? -2.073 -8.774 -5.259 1.00 95.00 72 PHE A N 1
ATOM 572 C CA . PHE A 1 72 ? -2.112 -7.696 -4.277 1.00 95.00 72 PHE A CA 1
ATOM 573 C C . PHE A 1 72 ? -0.865 -7.714 -3.387 1.00 95.00 72 PHE A C 1
ATOM 575 O O . PHE A 1 72 ? -0.164 -6.707 -3.295 1.00 95.00 72 PHE A O 1
ATOM 582 N N . VAL A 1 73 ? -0.517 -8.868 -2.804 1.00 93.50 73 VAL A N 1
ATOM 583 C CA . VAL A 1 73 ? 0.672 -9.003 -1.942 1.00 93.50 73 VAL A CA 1
ATOM 584 C C . VAL A 1 73 ? 1.948 -8.631 -2.693 1.00 93.50 73 VAL A C 1
ATOM 586 O O . VAL A 1 73 ? 2.787 -7.881 -2.185 1.00 93.50 73 VAL A O 1
ATOM 589 N N . LYS A 1 74 ? 2.099 -9.117 -3.931 1.00 90.75 74 LYS A N 1
ATOM 590 C CA . LYS A 1 74 ? 3.242 -8.763 -4.781 1.00 90.75 74 LYS A CA 1
ATOM 591 C C . LYS A 1 74 ? 3.269 -7.265 -5.070 1.00 90.75 74 LYS A C 1
ATOM 593 O O . LYS A 1 74 ? 4.341 -6.672 -4.987 1.00 90.75 74 LYS A O 1
ATOM 598 N N . ALA A 1 75 ? 2.128 -6.658 -5.383 1.00 91.00 75 ALA A N 1
ATOM 599 C CA . ALA A 1 75 ? 2.040 -5.233 -5.661 1.00 91.00 75 ALA A CA 1
ATOM 600 C C . ALA A 1 75 ? 2.434 -4.400 -4.433 1.00 91.00 75 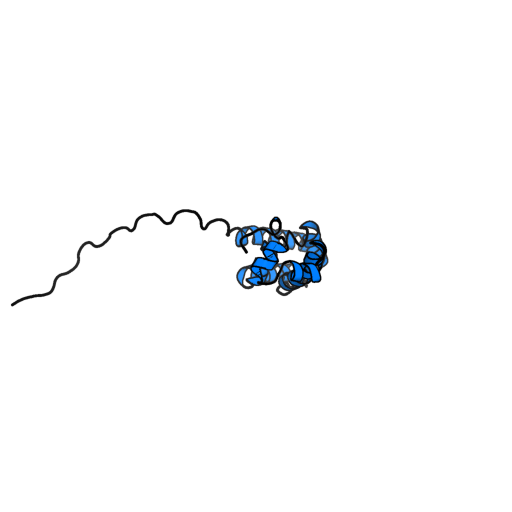ALA A C 1
ATOM 602 O O . ALA A 1 75 ? 3.338 -3.574 -4.539 1.00 91.00 75 ALA A O 1
ATOM 603 N N . VAL A 1 76 ? 1.861 -4.680 -3.258 1.00 90.50 76 VAL A N 1
ATOM 604 C CA . VAL A 1 76 ? 2.176 -3.990 -1.993 1.00 90.50 76 VAL A CA 1
ATOM 605 C C . VAL A 1 76 ? 3.661 -4.110 -1.632 1.00 90.50 76 VAL A C 1
ATOM 607 O O . VAL A 1 76 ? 4.280 -3.111 -1.274 1.00 90.50 76 VAL A O 1
ATOM 610 N N . LYS A 1 77 ? 4.278 -5.290 -1.801 1.00 88.12 77 LYS A N 1
ATOM 611 C CA . LYS A 1 77 ? 5.718 -5.490 -1.534 1.00 88.12 77 LYS A CA 1
ATOM 612 C C . LYS A 1 77 ? 6.637 -4.676 -2.460 1.00 88.12 77 LYS A C 1
ATOM 614 O O . LYS A 1 77 ? 7.758 -4.361 -2.072 1.00 88.12 77 LYS A O 1
ATOM 619 N N . HIS A 1 78 ? 6.191 -4.334 -3.671 1.00 86.50 78 HIS A N 1
ATOM 620 C CA . HIS A 1 78 ? 7.043 -3.727 -4.706 1.00 86.50 78 HIS A CA 1
ATOM 621 C C . HIS A 1 78 ? 6.615 -2.310 -5.125 1.00 86.50 78 HIS A C 1
ATOM 623 O O . HIS A 1 78 ? 7.212 -1.753 -6.044 1.00 86.50 78 HIS A O 1
ATOM 629 N N . ILE A 1 79 ? 5.612 -1.710 -4.474 1.00 87.06 79 ILE A N 1
ATOM 630 C CA . ILE A 1 79 ? 5.036 -0.417 -4.879 1.00 87.06 79 ILE A CA 1
ATOM 631 C C . ILE A 1 79 ? 5.928 0.796 -4.574 1.00 87.06 79 ILE A C 1
ATOM 633 O O . ILE A 1 79 ? 5.841 1.804 -5.272 1.00 87.06 79 ILE A O 1
ATOM 637 N N . GLY A 1 80 ? 6.790 0.719 -3.553 1.00 85.31 80 GLY A N 1
ATOM 638 C C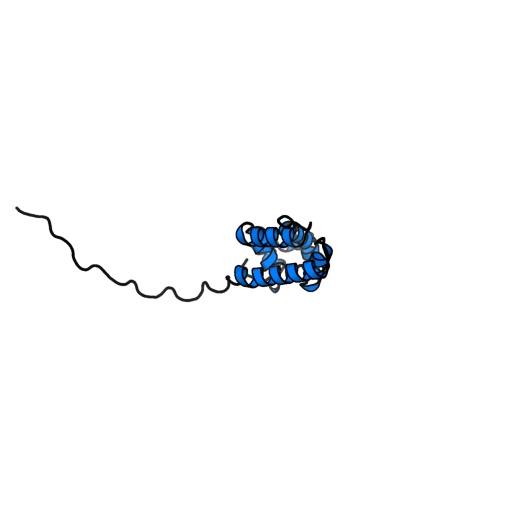A . GLY A 1 80 ? 7.552 1.868 -3.030 1.00 85.31 80 GLY A CA 1
ATOM 639 C C . GLY A 1 80 ? 8.350 2.688 -4.065 1.00 85.31 80 GLY A C 1
ATOM 640 O O . GLY A 1 80 ? 8.400 3.911 -3.958 1.00 85.31 80 GLY A O 1
ATOM 641 N N . PRO A 1 81 ? 8.940 2.070 -5.100 1.00 83.88 81 PRO A N 1
ATOM 642 C CA . PRO A 1 81 ? 9.635 2.788 -6.172 1.00 83.88 81 PRO A CA 1
ATOM 643 C C . PRO A 1 81 ? 8.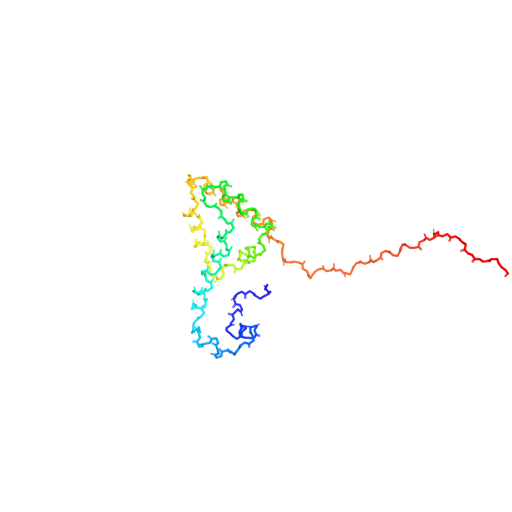724 3.504 -7.187 1.00 83.88 81 PRO A C 1
ATOM 645 O O . PRO A 1 81 ? 9.211 4.288 -8.001 1.00 83.88 81 PRO A O 1
ATOM 648 N N . ILE A 1 82 ? 7.421 3.212 -7.171 1.00 85.62 82 ILE A N 1
ATOM 649 C CA . ILE A 1 82 ? 6.396 3.778 -8.064 1.00 85.62 82 ILE A CA 1
ATOM 650 C C . ILE A 1 82 ? 5.575 4.839 -7.323 1.00 85.62 82 ILE A C 1
ATOM 652 O O . ILE A 1 82 ? 5.252 5.884 -7.889 1.00 85.62 82 ILE A O 1
ATOM 656 N N . ILE A 1 83 ? 5.241 4.585 -6.055 1.00 85.38 83 ILE A N 1
ATOM 657 C CA . ILE A 1 83 ? 4.456 5.485 -5.205 1.00 85.38 83 ILE A CA 1
ATOM 658 C C . ILE A 1 83 ? 5.223 5.723 -3.911 1.00 85.38 83 ILE A C 1
ATOM 660 O O . ILE A 1 83 ? 5.579 4.776 -3.210 1.00 85.38 83 ILE A O 1
ATOM 664 N N . SER A 1 84 ? 5.447 6.995 -3.573 1.00 87.00 84 SER A N 1
ATOM 665 C CA . SER A 1 84 ? 6.102 7.330 -2.313 1.00 87.00 84 SER A CA 1
ATOM 666 C C . SER A 1 84 ? 5.229 6.905 -1.122 1.00 87.00 84 SER A C 1
ATOM 668 O O . SER A 1 84 ? 4.002 7.033 -1.190 1.00 87.00 84 SER A O 1
ATOM 670 N N . PRO A 1 85 ? 5.825 6.452 -0.003 1.00 85.50 85 PRO A N 1
ATOM 671 C CA . PRO A 1 85 ? 5.058 6.031 1.170 1.00 85.50 85 PRO A CA 1
ATOM 672 C C . PRO A 1 85 ? 4.076 7.098 1.670 1.00 85.50 85 PRO A C 1
ATOM 674 O O . PRO A 1 85 ? 2.933 6.782 1.983 1.00 85.50 85 PRO A O 1
ATOM 677 N N . LEU A 1 86 ? 4.489 8.372 1.666 1.00 86.25 86 LEU A N 1
ATOM 678 C CA . LEU A 1 86 ? 3.635 9.495 2.070 1.00 86.25 86 LEU A CA 1
ATOM 679 C C . LEU A 1 86 ? 2.430 9.677 1.138 1.00 86.25 86 LEU A C 1
ATOM 681 O O . LEU A 1 86 ? 1.317 9.885 1.616 1.00 86.25 86 LEU A O 1
ATOM 685 N N . GLN A 1 87 ? 2.628 9.565 -0.181 1.00 87.44 87 GLN A N 1
ATOM 686 C CA . GLN A 1 87 ? 1.528 9.663 -1.142 1.00 87.44 87 GLN A CA 1
ATOM 687 C C . GLN A 1 87 ? 0.545 8.499 -0.983 1.00 87.44 87 GLN A C 1
ATOM 689 O O . GLN A 1 87 ? -0.667 8.714 -1.011 1.00 87.44 87 GLN A O 1
ATOM 694 N N . GLY A 1 88 ? 1.062 7.277 -0.825 1.00 87.25 88 GLY A N 1
ATOM 695 C CA . GLY A 1 88 ? 0.241 6.086 -0.617 1.00 87.25 88 GLY A CA 1
ATOM 696 C C . GLY A 1 88 ? -0.595 6.192 0.657 1.00 87.25 88 GLY A C 1
ATOM 697 O O . GLY A 1 88 ? -1.803 5.984 0.612 1.00 87.25 88 GLY A O 1
ATOM 698 N N . LEU A 1 89 ? 0.031 6.602 1.763 1.00 87.88 89 LEU A N 1
ATOM 699 C CA . LEU A 1 89 ? -0.638 6.776 3.049 1.00 87.88 89 LEU A CA 1
ATOM 700 C C . LEU A 1 89 ? -1.751 7.830 2.979 1.00 87.88 89 LEU A C 1
ATOM 702 O O . LEU A 1 89 ? -2.879 7.531 3.357 1.00 87.88 89 LEU A O 1
ATOM 706 N N . SER A 1 90 ? -1.462 9.024 2.441 1.00 89.81 90 SER A N 1
ATOM 707 C CA . SER A 1 90 ? -2.466 10.089 2.278 1.00 89.81 90 SER A CA 1
ATOM 708 C C . SER A 1 90 ? -3.658 9.613 1.452 1.00 89.81 90 SER A C 1
ATOM 710 O O . SER A 1 90 ? -4.798 9.815 1.844 1.00 89.81 90 SER A O 1
ATOM 712 N N . SER A 1 91 ? -3.399 8.905 0.349 1.00 89.31 91 SER A N 1
ATOM 713 C CA . SER A 1 91 ? -4.466 8.424 -0.535 1.00 89.31 91 SER A CA 1
ATOM 714 C C . SER A 1 91 ? -5.378 7.404 0.156 1.00 89.31 91 SER A C 1
ATOM 716 O O . SER A 1 91 ? -6.566 7.350 -0.142 1.00 89.31 91 SER A O 1
ATOM 718 N N . ILE A 1 92 ? -4.842 6.597 1.081 1.00 91.94 92 ILE A N 1
ATOM 719 C CA . ILE A 1 92 ? -5.639 5.653 1.878 1.00 91.94 92 ILE A CA 1
ATOM 720 C C . ILE A 1 92 ? -6.466 6.400 2.930 1.00 91.94 92 ILE A C 1
ATOM 722 O O . ILE A 1 92 ? -7.650 6.100 3.072 1.00 91.94 92 ILE A O 1
ATOM 726 N N . PHE A 1 93 ? -5.880 7.386 3.621 1.00 93.31 93 PHE A N 1
ATOM 727 C CA . PHE A 1 93 ? -6.618 8.252 4.551 1.00 93.31 93 PHE A CA 1
ATOM 728 C C . PHE A 1 93 ? -7.805 8.937 3.869 1.00 93.31 93 PHE A C 1
ATOM 730 O O . PHE A 1 93 ? -8.904 8.924 4.413 1.00 93.31 93 PHE A O 1
ATOM 737 N N . ASP A 1 94 ? -7.596 9.468 2.664 1.00 94.31 94 ASP A N 1
ATOM 738 C CA . ASP A 1 94 ? -8.629 10.180 1.908 1.00 94.31 94 ASP A CA 1
ATOM 739 C C . ASP A 1 94 ? -9.712 9.242 1.341 1.00 94.31 94 ASP A C 1
ATOM 741 O O . ASP A 1 94 ? -10.831 9.673 1.055 1.00 94.31 94 ASP A O 1
ATOM 745 N N . ALA A 1 95 ? -9.393 7.958 1.143 1.00 94.50 95 ALA A N 1
ATOM 746 C CA . ALA A 1 95 ? -10.299 6.997 0.520 1.00 94.50 95 ALA A CA 1
ATOM 747 C C . ALA A 1 95 ? -11.282 6.356 1.510 1.00 94.50 95 ALA A C 1
ATOM 749 O O . ALA A 1 95 ? -12.433 6.103 1.142 1.00 94.50 95 ALA A O 1
ATOM 750 N N . ILE A 1 96 ? -10.845 6.059 2.740 1.00 96.56 96 ILE A N 1
ATOM 751 C CA . ILE A 1 96 ? -11.672 5.368 3.738 1.00 96.56 96 ILE A CA 1
ATOM 752 C C . ILE A 1 96 ? -12.709 6.340 4.306 1.00 96.56 96 ILE A C 1
ATOM 754 O O . ILE A 1 96 ? -12.380 7.405 4.814 1.00 96.56 96 ILE A O 1
ATOM 758 N N . ARG A 1 97 ? -13.985 5.954 4.271 1.00 95.81 97 ARG A N 1
ATOM 759 C CA . ARG A 1 97 ? -15.062 6.735 4.895 1.00 95.81 97 ARG A CA 1
ATOM 760 C C . ARG A 1 97 ? -15.158 6.425 6.385 1.00 95.81 97 ARG A C 1
ATOM 762 O O . ARG A 1 97 ? -15.166 5.258 6.756 1.00 95.81 97 ARG A O 1
ATOM 769 N N . GLY A 1 98 ? -15.312 7.441 7.227 1.00 95.00 98 GLY A N 1
ATOM 770 C CA . GLY A 1 98 ? -15.510 7.269 8.666 1.00 95.00 98 GLY A CA 1
ATOM 771 C C . GLY A 1 98 ? -14.994 8.454 9.473 1.00 95.00 98 GLY A C 1
ATOM 772 O O . GLY A 1 98 ? -14.605 9.476 8.912 1.00 95.00 98 GLY A O 1
ATOM 773 N N . GLU A 1 99 ? -14.986 8.296 10.793 1.00 96.00 99 GLU A N 1
ATOM 774 C CA . GLU A 1 99 ? -14.383 9.266 11.704 1.00 96.00 99 GLU A CA 1
ATOM 775 C C . GLU A 1 99 ? -12.855 9.193 11.639 1.00 96.00 99 GLU A C 1
ATOM 777 O O . GLU A 1 99 ? -12.269 8.109 11.580 1.00 96.00 99 GLU A O 1
ATOM 782 N N . GLN A 1 100 ? -12.197 10.353 11.696 1.00 94.38 100 GLN A N 1
ATOM 783 C CA . GLN A 1 100 ? -10.749 10.467 11.488 1.00 94.38 100 GLN A CA 1
ATOM 784 C C . GLN A 1 100 ? -9.934 9.566 12.429 1.00 94.38 100 GLN A C 1
ATOM 786 O O . GLN A 1 100 ? -8.974 8.922 12.009 1.00 94.38 100 GLN A O 1
ATOM 791 N N . THR A 1 101 ? -10.330 9.499 13.700 1.00 96.19 101 THR A N 1
ATOM 792 C CA . THR A 1 101 ? -9.664 8.689 14.730 1.00 96.19 101 THR A CA 1
ATOM 793 C C . THR A 1 101 ? -9.794 7.187 14.477 1.00 96.19 101 THR A C 1
ATOM 795 O O . THR A 1 101 ? -8.886 6.422 14.810 1.00 96.19 101 THR A O 1
ATOM 798 N N . ASP A 1 102 ? -10.900 6.750 13.875 1.00 96.94 102 ASP A N 1
ATOM 799 C CA . ASP A 1 102 ? -11.138 5.345 13.548 1.00 96.94 102 ASP A CA 1
ATOM 800 C C . ASP A 1 102 ? -10.413 4.944 12.262 1.00 96.94 102 ASP A C 1
ATOM 802 O O . ASP A 1 102 ? -9.840 3.853 12.195 1.00 96.94 102 ASP A O 1
ATOM 806 N N . ILE A 1 103 ? -10.354 5.847 11.277 1.00 97.12 103 ILE A N 1
ATOM 807 C CA . ILE A 1 103 ? -9.543 5.681 10.064 1.00 97.12 103 ILE A CA 1
ATOM 808 C C . ILE A 1 103 ? -8.066 5.528 10.438 1.00 97.12 103 ILE A C 1
ATOM 810 O O . ILE A 1 103 ? -7.415 4.575 10.007 1.00 97.12 103 ILE A O 1
ATOM 814 N N . GLU A 1 104 ? -7.542 6.421 11.280 1.00 96.62 104 GLU A N 1
ATOM 815 C CA . GLU A 1 104 ? -6.148 6.381 11.726 1.00 96.62 104 GLU A CA 1
ATOM 816 C C . GLU A 1 104 ? -5.812 5.053 12.419 1.00 96.62 104 GLU A C 1
ATOM 818 O O . GLU A 1 104 ? -4.846 4.377 12.052 1.00 96.62 104 GLU A O 1
ATOM 823 N N . ARG A 1 105 ? -6.656 4.625 13.369 1.00 97.19 105 ARG A N 1
ATOM 824 C CA . ARG A 1 105 ? -6.484 3.343 14.065 1.00 97.19 105 ARG A CA 1
ATOM 825 C C . ARG A 1 105 ? -6.479 2.171 13.085 1.00 97.19 105 ARG A C 1
ATOM 827 O O . ARG A 1 105 ? -5.608 1.306 13.168 1.00 97.19 105 ARG A O 1
ATOM 834 N N . CYS A 1 106 ? -7.427 2.153 12.154 1.00 97.69 106 CYS A N 1
ATOM 835 C CA . CYS A 1 106 ? -7.551 1.119 11.135 1.00 97.69 106 CYS A CA 1
ATOM 836 C C . CYS A 1 106 ? -6.307 1.033 10.242 1.00 97.69 106 CYS A C 1
ATOM 838 O O . CYS A 1 106 ? -5.799 -0.063 9.988 1.00 97.69 106 CYS A O 1
ATOM 840 N N . ILE A 1 107 ? -5.772 2.171 9.800 1.00 95.75 107 ILE A N 1
ATOM 841 C CA . ILE A 1 107 ? -4.559 2.215 8.978 1.00 95.75 107 ILE A CA 1
ATOM 842 C C . ILE A 1 107 ? -3.361 1.667 9.757 1.00 95.75 107 ILE A C 1
ATOM 844 O O . ILE A 1 107 ? -2.648 0.805 9.243 1.00 95.75 107 ILE A O 1
ATOM 848 N N . TYR A 1 108 ? -3.157 2.082 11.010 1.00 95.56 108 TYR A N 1
ATOM 849 C CA . TYR A 1 108 ? -2.049 1.566 11.822 1.00 95.56 108 TYR A CA 1
ATOM 850 C C . TYR A 1 108 ? -2.170 0.068 12.104 1.00 95.56 108 TYR A C 1
ATOM 852 O O . TYR A 1 108 ? -1.174 -0.651 12.017 1.00 95.56 108 TYR A O 1
ATOM 860 N N . MET A 1 109 ? -3.381 -0.426 12.369 1.00 96.62 109 MET A N 1
ATOM 861 C CA . MET A 1 109 ? -3.631 -1.863 12.500 1.00 96.62 109 MET A CA 1
ATOM 862 C C . MET A 1 109 ? -3.319 -2.611 11.202 1.00 96.62 109 MET A C 1
ATOM 864 O O . MET A 1 109 ? -2.670 -3.652 11.242 1.00 96.62 109 MET A O 1
ATOM 868 N N . SER A 1 110 ? -3.724 -2.067 10.054 1.00 96.31 110 SER A N 1
ATOM 869 C CA . SER A 1 110 ? -3.470 -2.660 8.734 1.00 96.31 110 SER A CA 1
ATOM 870 C C . SER A 1 110 ? -1.972 -2.734 8.422 1.00 96.31 110 SER A C 1
ATOM 872 O O . SER A 1 110 ? -1.484 -3.768 7.960 1.00 96.31 110 SER A O 1
ATOM 874 N N . LEU A 1 111 ? -1.224 -1.669 8.736 1.00 93.25 111 LEU A N 1
ATOM 875 C CA . LEU A 1 111 ? 0.234 -1.624 8.601 1.00 93.25 111 LEU A CA 1
ATOM 876 C C . LEU A 1 111 ? 0.918 -2.635 9.526 1.00 93.25 111 LEU A C 1
ATOM 878 O O . LEU A 1 111 ? 1.752 -3.413 9.068 1.00 93.25 111 LEU A O 1
ATOM 882 N N . GLY A 1 112 ? 0.545 -2.666 10.809 1.00 94.88 112 GLY A N 1
ATOM 883 C CA . GLY A 1 112 ? 1.082 -3.631 11.770 1.00 94.88 112 GLY A CA 1
ATOM 884 C C . GLY A 1 112 ? 0.803 -5.074 11.350 1.00 94.88 112 GLY A C 1
ATOM 885 O O . GLY A 1 112 ? 1.700 -5.914 11.367 1.00 94.88 112 GLY A O 1
ATOM 886 N N . TYR A 1 113 ? -0.415 -5.347 10.879 1.00 95.75 113 TYR A N 1
ATOM 887 C CA . TYR A 1 113 ? -0.795 -6.653 10.354 1.00 95.75 113 TYR A CA 1
ATOM 888 C C . TYR A 1 113 ? 0.070 -7.057 9.158 1.00 95.75 113 TYR A C 1
ATOM 890 O O . TYR A 1 113 ? 0.580 -8.177 9.118 1.00 95.75 113 TYR A O 1
ATOM 898 N N . ALA A 1 114 ? 0.276 -6.141 8.209 1.00 93.31 114 ALA A N 1
ATOM 899 C CA . ALA A 1 114 ? 1.117 -6.378 7.044 1.00 93.31 114 ALA A CA 1
ATOM 900 C C . ALA A 1 114 ? 2.576 -6.649 7.433 1.00 93.31 114 ALA A C 1
ATOM 902 O O . ALA A 1 114 ? 3.180 -7.568 6.892 1.00 93.31 114 ALA A O 1
ATOM 903 N N . ILE A 1 115 ? 3.133 -5.920 8.405 1.00 91.94 115 ILE A N 1
ATOM 904 C CA . ILE A 1 115 ? 4.488 -6.181 8.916 1.00 91.94 115 ILE A CA 1
ATOM 905 C C . ILE A 1 115 ? 4.592 -7.605 9.469 1.00 91.94 115 ILE A C 1
ATOM 907 O O . ILE A 1 115 ? 5.554 -8.302 9.169 1.00 91.94 115 ILE A O 1
ATOM 911 N N . VAL A 1 116 ? 3.603 -8.067 10.234 1.00 93.00 116 VAL A N 1
ATOM 912 C CA . VAL A 1 116 ? 3.627 -9.415 10.824 1.00 93.00 116 VAL A CA 1
ATOM 913 C C . VAL A 1 116 ? 3.496 -10.511 9.764 1.00 93.00 116 VAL A C 1
ATOM 915 O O . VAL A 1 116 ? 4.200 -11.508 9.841 1.00 93.00 116 VAL A O 1
ATOM 918 N N . HIS A 1 117 ? 2.633 -10.331 8.765 1.00 92.56 117 HIS A N 1
ATOM 919 C CA . HIS A 1 117 ? 2.268 -11.415 7.842 1.00 92.56 117 HIS A CA 1
ATOM 920 C C . HIS A 1 117 ? 3.021 -11.388 6.508 1.00 92.56 117 HIS A C 1
ATOM 922 O O . HIS A 1 117 ? 3.010 -12.374 5.779 1.00 92.56 117 HIS A O 1
ATOM 928 N N . LEU A 1 118 ? 3.669 -10.273 6.163 1.00 87.94 118 LEU A N 1
ATOM 929 C CA . LEU A 1 118 ? 4.424 -10.131 4.915 1.00 87.94 118 LEU A CA 1
ATOM 930 C C . LEU A 1 118 ? 5.944 -10.132 5.122 1.00 87.94 118 LEU A C 1
ATOM 932 O O . LEU A 1 118 ? 6.670 -10.076 4.127 1.00 87.94 118 LEU A O 1
ATOM 936 N N . SER A 1 119 ? 6.426 -10.189 6.372 1.00 71.88 119 SER A N 1
ATOM 937 C CA . SER A 1 119 ? 7.854 -10.091 6.726 1.00 71.88 119 SER A CA 1
ATOM 938 C C . SER A 1 119 ? 8.700 -11.324 6.393 1.00 71.88 119 SER A C 1
ATOM 940 O O . SER A 1 119 ? 9.916 -11.292 6.577 1.00 71.88 119 SER A O 1
ATOM 942 N N . GLU A 1 120 ? 8.124 -12.364 5.798 1.00 65.38 120 GLU A N 1
ATOM 943 C CA . GLU A 1 120 ? 8.876 -13.522 5.325 1.00 65.38 120 GLU A CA 1
ATOM 944 C C . GLU A 1 120 ? 9.004 -13.507 3.795 1.00 65.38 120 GLU A C 1
ATOM 946 O O . GLU A 1 120 ? 8.053 -13.768 3.065 1.00 65.38 120 GLU A O 1
ATOM 951 N N . ASP A 1 121 ? 10.197 -13.127 3.324 1.00 56.31 121 ASP A N 1
ATOM 952 C CA . ASP A 1 121 ? 10.761 -13.473 2.003 1.00 56.31 121 ASP A CA 1
ATOM 953 C C . ASP A 1 121 ? 12.309 -13.346 1.970 1.00 56.31 121 ASP A C 1
ATOM 955 O O . ASP A 1 121 ? 12.921 -13.375 0.905 1.00 56.31 121 ASP A O 1
ATOM 959 N N . ASN A 1 122 ? 12.984 -13.244 3.127 1.00 44.75 122 ASN A N 1
ATOM 960 C CA . ASN A 1 122 ? 14.446 -13.062 3.211 1.00 44.75 122 ASN A CA 1
ATOM 961 C C . ASN A 1 122 ? 15.213 -14.281 3.764 1.00 44.75 122 ASN A C 1
ATOM 963 O O . ASN A 1 122 ? 16.304 -14.122 4.310 1.00 44.75 122 ASN A O 1
ATOM 967 N N . CYS A 1 123 ? 14.708 -15.511 3.613 1.00 38.94 123 CYS A N 1
ATOM 968 C CA . CYS A 1 123 ? 15.529 -16.689 3.914 1.00 38.94 123 CYS A CA 1
ATOM 969 C C . CYS A 1 123 ? 15.177 -17.932 3.080 1.00 38.94 123 CYS A C 1
ATOM 971 O O . CYS A 1 123 ? 14.378 -18.769 3.478 1.00 38.94 123 CYS A O 1
ATOM 973 N N . THR A 1 124 ? 15.833 -18.095 1.929 1.00 39.53 124 THR A N 1
ATOM 974 C CA . THR A 1 124 ? 16.056 -19.421 1.306 1.00 39.53 124 THR A CA 1
ATOM 975 C C . THR A 1 124 ? 17.529 -19.656 0.953 1.00 39.53 124 THR A C 1
ATOM 977 O O . THR A 1 124 ? 17.861 -20.464 0.093 1.00 39.53 124 THR A O 1
ATOM 980 N N . ALA A 1 125 ? 18.438 -18.997 1.676 1.00 40.91 125 ALA A N 1
ATOM 981 C CA . ALA A 1 125 ? 19.865 -19.304 1.655 1.00 40.91 125 ALA A CA 1
ATOM 982 C C . ALA A 1 125 ? 20.388 -19.504 3.083 1.00 40.91 125 ALA A C 1
ATOM 984 O O . ALA A 1 125 ? 21.336 -18.852 3.501 1.00 40.91 125 ALA A O 1
ATOM 985 N N . CYS A 1 126 ? 19.746 -20.379 3.856 1.00 35.84 126 CYS A N 1
ATOM 986 C CA . CYS A 1 126 ? 20.304 -20.913 5.096 1.00 35.84 126 CYS A CA 1
ATOM 987 C C . CYS A 1 126 ? 19.971 -22.410 5.178 1.00 35.84 126 CYS A C 1
ATOM 989 O O . CYS A 1 126 ? 18.813 -22.787 5.308 1.00 35.84 126 CYS A O 1
ATOM 991 N N . ASN A 1 127 ? 21.017 -23.225 5.018 1.00 39.00 127 ASN A N 1
ATOM 992 C CA . ASN A 1 127 ? 21.182 -24.616 5.446 1.00 39.00 127 ASN A CA 1
ATOM 993 C C . ASN A 1 127 ? 19.974 -25.568 5.381 1.00 39.00 127 ASN A C 1
ATOM 995 O O . ASN A 1 127 ? 19.196 -25.694 6.319 1.00 39.00 127 ASN A O 1
ATOM 999 N N . ARG A 1 128 ? 19.960 -26.408 4.340 1.00 37.34 128 ARG A N 1
ATOM 1000 C CA . ARG A 1 128 ? 19.588 -27.824 4.486 1.00 37.34 128 ARG A CA 1
ATOM 1001 C C . ARG A 1 128 ? 20.773 -28.696 4.079 1.00 37.34 128 ARG A C 1
ATOM 1003 O O . ARG A 1 128 ? 20.794 -29.265 3.000 1.00 37.34 128 ARG A O 1
ATOM 1010 N N . ASN A 1 129 ? 21.765 -28.733 4.960 1.00 44.53 129 ASN A N 1
ATOM 1011 C CA . ASN A 1 129 ? 22.691 -29.849 5.115 1.00 44.53 129 ASN A CA 1
ATOM 1012 C C . ASN A 1 129 ? 22.687 -30.179 6.607 1.00 44.53 129 ASN A C 1
ATOM 1014 O O . ASN A 1 129 ? 23.622 -29.825 7.308 1.00 44.53 129 ASN A O 1
ATOM 1018 N N . ASP A 1 130 ? 21.608 -30.791 7.085 1.00 37.56 130 ASP A N 1
ATOM 1019 C CA . ASP A 1 130 ? 21.602 -31.443 8.390 1.00 37.56 130 ASP A CA 1
ATOM 1020 C C . ASP A 1 130 ? 20.964 -32.822 8.235 1.00 37.56 130 ASP A C 1
ATOM 1022 O O . ASP A 1 130 ? 19.788 -32.974 7.913 1.00 37.56 130 ASP A O 1
ATOM 1026 N N . HIS A 1 131 ? 21.855 -33.801 8.356 1.00 37.56 131 HIS A N 1
ATOM 1027 C CA . HIS A 1 131 ? 21.689 -35.173 8.809 1.00 37.56 131 HIS A CA 1
ATOM 1028 C C . HIS A 1 131 ? 20.316 -35.843 8.669 1.00 37.56 131 HIS A C 1
ATOM 1030 O O . HIS A 1 131 ? 19.400 -35.677 9.469 1.00 37.56 131 HIS A O 1
ATOM 1036 N N . GLN A 1 132 ? 20.278 -36.757 7.705 1.00 32.69 132 GLN A N 1
ATOM 1037 C CA . GLN A 1 132 ? 19.447 -37.952 7.717 1.00 32.69 132 GLN A CA 1
ATOM 1038 C C . GLN A 1 132 ? 19.797 -38.796 8.961 1.00 32.69 132 GLN A C 1
ATOM 1040 O O . GLN A 1 132 ? 20.961 -39.179 9.099 1.00 32.69 132 GLN A O 1
ATOM 1045 N N . PRO A 1 133 ? 18.858 -39.100 9.876 1.00 37.19 133 PRO A N 1
ATO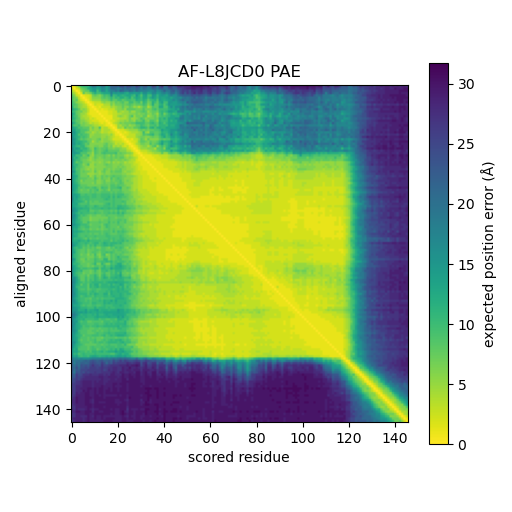M 1046 C CA . PRO A 1 133 ? 19.079 -40.162 10.838 1.00 37.19 133 PRO A CA 1
ATOM 1047 C C . PRO A 1 133 ? 18.813 -41.488 10.120 1.00 37.19 133 PRO A C 1
ATOM 1049 O O . PRO A 1 133 ? 17.679 -41.787 9.743 1.00 37.19 133 PRO A O 1
ATOM 1052 N N . GLU A 1 134 ? 19.868 -42.269 9.897 1.00 35.97 134 GLU A N 1
ATOM 1053 C CA . GLU A 1 134 ? 19.747 -43.692 9.590 1.00 35.97 134 GLU A CA 1
ATOM 1054 C C . GLU A 1 134 ? 19.030 -44.362 10.763 1.00 35.97 134 GLU A C 1
ATOM 1056 O O . GLU A 1 134 ? 19.579 -44.507 11.854 1.00 35.97 134 GLU A O 1
ATOM 1061 N N . ASN A 1 135 ? 17.768 -44.713 10.546 1.00 36.38 135 ASN A N 1
ATOM 1062 C CA . ASN A 1 135 ? 16.963 -45.451 11.500 1.00 36.38 135 ASN A CA 1
ATOM 1063 C C . ASN A 1 135 ? 16.349 -46.643 10.761 1.00 36.38 135 ASN A C 1
ATOM 1065 O O . ASN A 1 135 ? 15.169 -46.646 10.430 1.00 36.38 135 ASN A O 1
ATOM 1069 N N . GLU A 1 136 ? 17.177 -47.645 10.471 1.00 37.09 136 GLU A N 1
ATOM 1070 C CA . GLU A 1 136 ? 16.724 -48.990 10.112 1.00 37.09 136 GLU A CA 1
ATOM 1071 C C . GLU A 1 136 ? 17.422 -49.999 11.025 1.00 37.09 136 GLU A C 1
ATOM 1073 O O . GLU A 1 136 ? 18.408 -50.645 10.679 1.00 37.09 136 GLU A O 1
ATOM 1078 N N . ALA A 1 137 ? 16.890 -50.118 12.241 1.00 37.88 137 ALA A N 1
ATOM 1079 C CA . ALA A 1 137 ? 17.057 -51.311 13.048 1.00 37.88 137 ALA A CA 1
ATOM 1080 C C . ALA A 1 137 ? 15.777 -52.155 12.952 1.00 37.88 137 ALA A C 1
ATOM 1082 O O . ALA A 1 137 ? 14.742 -51.794 13.502 1.00 37.88 137 ALA A O 1
ATOM 1083 N N . LEU A 1 138 ? 15.919 -53.302 12.285 1.00 37.88 138 LEU A N 1
ATOM 1084 C CA . LEU A 1 138 ? 15.403 -54.611 12.704 1.00 37.88 138 LEU A CA 1
ATOM 1085 C C . LEU A 1 138 ? 13.901 -54.756 12.989 1.00 37.88 138 LEU A C 1
ATOM 1087 O O . LEU A 1 138 ? 13.453 -54.583 14.119 1.00 37.88 138 LEU A O 1
ATOM 1091 N N . THR A 1 139 ? 13.174 -55.291 12.009 1.00 36.25 139 THR A N 1
ATOM 1092 C CA . THR A 1 139 ? 12.168 -56.376 12.131 1.00 36.25 139 THR A CA 1
ATOM 1093 C C . THR A 1 139 ? 11.768 -56.733 10.685 1.00 36.25 139 THR A C 1
ATOM 1095 O O . THR A 1 139 ? 11.634 -55.838 9.867 1.00 36.25 139 THR A O 1
ATOM 1098 N N . GLU A 1 140 ? 11.609 -57.962 10.209 1.00 39.53 140 GLU A N 1
ATOM 1099 C CA . GLU A 1 140 ? 11.434 -59.260 10.837 1.00 39.53 140 GLU A CA 1
ATOM 1100 C C . GLU A 1 140 ? 11.633 -60.352 9.761 1.00 39.53 140 GLU A C 1
ATOM 1102 O O . GLU A 1 140 ? 11.765 -60.074 8.571 1.00 39.53 140 GLU A O 1
ATOM 1107 N N . GLN A 1 141 ? 11.711 -61.594 10.219 1.00 39.50 141 GLN A N 1
ATOM 1108 C CA . GLN A 1 141 ? 12.053 -62.815 9.493 1.00 39.50 141 GLN A CA 1
ATOM 1109 C C . GLN A 1 141 ? 11.041 -63.214 8.396 1.00 39.50 141 GLN A C 1
ATOM 1111 O O . GLN A 1 141 ? 9.942 -62.676 8.341 1.00 39.50 141 GLN A O 1
ATOM 1116 N N . MET A 1 142 ? 11.418 -64.259 7.634 1.00 38.53 142 MET A N 1
ATOM 1117 C CA . MET A 1 142 ? 10.675 -65.087 6.651 1.00 38.53 142 MET A CA 1
ATOM 1118 C C . MET A 1 142 ? 11.189 -64.862 5.221 1.00 38.53 142 MET A C 1
ATOM 1120 O O . MET A 1 142 ? 10.815 -63.915 4.543 1.00 38.53 142 MET A O 1
ATOM 1124 N N . THR A 1 143 ? 12.110 -65.677 4.704 1.00 41.28 143 THR A N 1
ATOM 1125 C CA . THR A 1 143 ? 11.874 -66.958 3.991 1.00 41.28 143 THR A CA 1
ATOM 1126 C C . THR A 1 143 ? 13.292 -67.484 3.674 1.00 41.28 143 THR A C 1
ATOM 1128 O O . THR A 1 143 ? 14.147 -66.676 3.335 1.00 41.28 143 THR A O 1
ATOM 1131 N N . GLU A 1 144 ? 13.686 -68.738 3.903 1.00 37.75 144 GLU A N 1
ATOM 1132 C CA . GLU A 1 144 ? 13.488 -69.824 2.937 1.00 37.75 144 GLU A CA 1
ATOM 1133 C C . GLU A 1 144 ? 13.942 -71.166 3.549 1.00 37.75 144 GLU A C 1
ATOM 1135 O O . GLU A 1 144 ? 15.035 -71.292 4.101 1.00 37.75 144 GLU A O 1
ATOM 1140 N N . VAL A 1 145 ? 13.051 -72.154 3.463 1.00 45.62 145 VAL A N 1
ATOM 1141 C CA . VAL A 1 145 ? 13.302 -73.585 3.646 1.00 45.62 145 VAL A 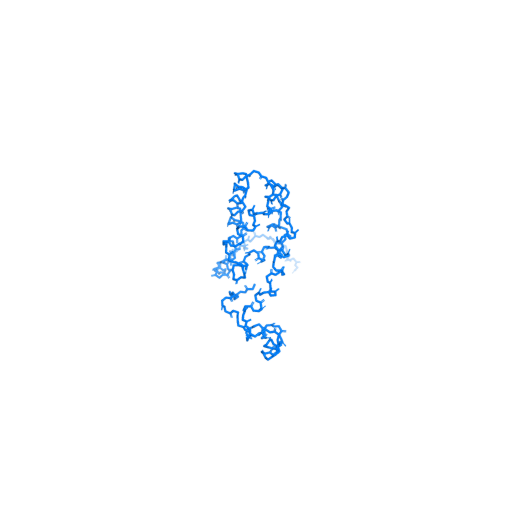CA 1
ATOM 1142 C C . VAL A 1 145 ? 13.352 -74.183 2.245 1.00 45.62 145 VAL A C 1
ATOM 1144 O O . VAL A 1 145 ? 12.335 -74.120 1.555 1.00 45.62 145 VAL A O 1
ATOM 1147 N N . ALA A 1 146 ? 14.489 -74.765 1.862 1.00 43.47 146 ALA A N 1
ATOM 1148 C CA . ALA A 1 146 ? 14.620 -75.950 1.002 1.00 43.47 146 ALA A CA 1
ATOM 1149 C C . ALA A 1 146 ? 16.094 -76.368 0.923 1.00 43.47 146 ALA A C 1
ATOM 1151 O O . ALA A 1 146 ? 16.929 -75.515 0.553 1.00 43.47 146 ALA A O 1
#

Sequence (146 aa):
MNEGFENLTFGTIAKKVGITRSGINAHFKLKADLIAELKPMFLEIITRPLIFTSPDAFFTSWVYAIHHETEFVKAVKHIGPIISPLQGLSSIFDAIRGEQTDIERCIYMSLGYAIVHLSEDNCTACNRNDHQPENEALTEQMTEVA

Radius of gyration: 24.6 Å; Cα contacts (8 Å, |Δi|>4): 92; chains: 1; bounding box: 40×86×44 Å

Organism: NCBI:txid1056511

Mean predicted aligned error: 12.7 Å

InterPro domains:
  IPR001647 DNA-binding HTH domain, TetR-type [PF00440] (3-38)
  IPR009057 Homedomain-like superfamily [SSF46689] (2-48)

Solvent-accessible surface area (backbone atoms only — not comparable to full-atom values): 9078 Å² total; per-residue (Å²): 132,97,70,62,74,87,73,62,41,65,61,55,50,15,68,72,73,75,48,53,51,67,63,51,51,73,78,35,87,45,75,64,54,49,41,62,61,46,42,60,57,48,50,48,51,55,48,68,63,47,37,44,81,27,37,68,49,27,44,53,24,47,55,48,31,67,78,72,29,68,65,32,45,52,40,67,76,62,36,64,89,69,42,51,70,68,59,53,51,51,54,51,62,75,54,44,37,73,57,69,73,52,43,52,52,34,50,52,52,47,50,54,50,45,54,72,74,62,67,79,85,87,77,91,85,72,84,91,84,76,80,82,80,89,80,85,80,86,86,78,88,90,86,87,91,132

Foldseek 3Di:
DPDACVPDDLCVVCVVVVHDSVVVCVQDVDPVSVLVVVVVVLCCLQPVQADQAALVRRLVSLVVCLVPPPSNLVSVVRVCVSAPPVRVVVVQQVRHDDDNVSSVVSVVVSVVVCCVRNVPDPDPPDDPPDDDPPDDDDDDDDDDDD

pLDDT: mean 77.19, std 21.44, range [32.69, 98.5]

Secondary structure (DSSP, 8-state):
--S-GGG--HHHHHHHHT--HHHHHHH-SSHHHHHHHHHHHHHHHHHTT---SSHHHHHHHHHHHHHH-HHHHHHHHH-TTTS-HHHHHHHHHHHS-S-HHHHHHHHHHHHHHHHHHH---S-SSS--------------------